Protein AF-A0A349KSB6-F1 (afdb_monomer)

Radius of gyration: 13.37 Å; Cα contacts (8 Å, |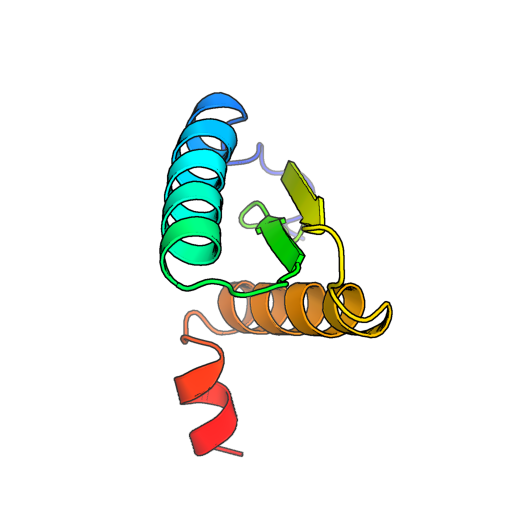Δi|>4): 95; chains: 1; bounding box: 38×24×32 Å

Foldseek 3Di:
DPLPDDFPCDLVNVVVVVVVVVVVCVVVVHQAKAFDAGLNLHTSDIDGHPPHDPCRVVVNSVQVVCCSVPVDRSVVVVVVD

Structure (mmCIF, N/CA/C/O backbone):
data_AF-A0A349KSB6-F1
#
_entry.id   AF-A0A349KSB6-F1
#
loop_
_atom_site.group_PDB
_atom_site.id
_atom_site.type_symbol
_atom_site.label_atom_id
_atom_site.label_alt_id
_atom_site.label_comp_id
_atom_site.label_asym_id
_atom_site.label_entity_id
_atom_site.label_seq_id
_atom_site.pdbx_PDB_ins_code
_atom_site.Cartn_x
_atom_site.Cartn_y
_atom_site.Cartn_z
_atom_site.occupancy
_atom_site.B_iso_or_equiv
_atom_site.auth_seq_id
_atom_site.auth_co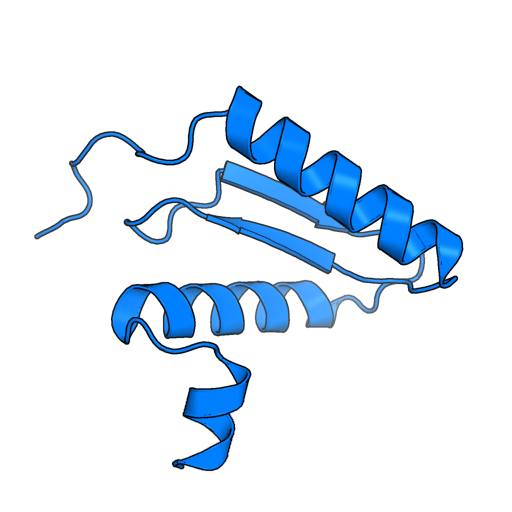mp_id
_atom_site.auth_asym_id
_atom_site.auth_atom_id
_atom_site.pdbx_PDB_model_num
ATOM 1 N N . MET A 1 1 ? 20.367 -4.204 -9.444 1.00 44.91 1 MET A N 1
ATOM 2 C CA . MET A 1 1 ? 21.080 -3.729 -8.242 1.00 44.91 1 MET A CA 1
ATOM 3 C C . MET A 1 1 ? 20.489 -2.372 -7.883 1.00 44.91 1 MET A C 1
ATOM 5 O O . MET A 1 1 ? 20.919 -1.390 -8.457 1.00 44.91 1 MET A O 1
ATOM 9 N N . ALA A 1 2 ? 19.433 -2.344 -7.065 1.00 56.53 2 ALA A N 1
ATOM 10 C CA . ALA A 1 2 ? 18.764 -1.110 -6.611 1.00 56.53 2 ALA A CA 1
ATOM 11 C C . ALA A 1 2 ? 18.434 -1.140 -5.101 1.00 56.53 2 ALA A C 1
ATOM 13 O O . ALA A 1 2 ? 18.129 -0.122 -4.507 1.00 56.53 2 ALA A O 1
ATOM 14 N N . GLN A 1 3 ? 18.584 -2.294 -4.434 1.00 55.81 3 GLN A N 1
ATOM 15 C CA . GLN A 1 3 ? 18.152 -2.524 -3.044 1.00 55.81 3 GLN A CA 1
ATOM 16 C C . GLN A 1 3 ? 18.972 -1.783 -1.962 1.00 55.81 3 GLN A C 1
ATOM 18 O O . GLN A 1 3 ? 18.752 -2.025 -0.782 1.00 55.81 3 GLN A O 1
ATOM 23 N N . ASN A 1 4 ? 19.905 -0.902 -2.342 1.00 65.44 4 ASN A N 1
ATOM 24 C CA . ASN A 1 4 ? 20.800 -0.192 -1.416 1.00 65.44 4 ASN A CA 1
ATOM 25 C C . ASN A 1 4 ? 20.665 1.338 -1.478 1.00 65.44 4 ASN A C 1
ATOM 27 O O . ASN A 1 4 ? 21.446 2.037 -0.834 1.00 65.44 4 ASN A O 1
ATOM 31 N N . GLU A 1 5 ? 19.727 1.870 -2.261 1.00 83.88 5 GLU A N 1
ATOM 32 C CA . GLU A 1 5 ? 19.426 3.301 -2.224 1.00 83.88 5 GLU A CA 1
ATOM 33 C C . GLU A 1 5 ? 18.554 3.616 -1.008 1.00 83.88 5 GLU A C 1
ATOM 35 O O . GLU A 1 5 ? 17.684 2.827 -0.634 1.00 83.88 5 GLU A O 1
ATOM 40 N N . GLU A 1 6 ? 18.787 4.767 -0.383 1.00 92.56 6 GLU A N 1
ATOM 41 C CA . GLU A 1 6 ? 17.942 5.231 0.715 1.00 92.56 6 GLU A CA 1
ATOM 42 C C . GLU A 1 6 ? 16.493 5.394 0.234 1.00 92.56 6 GLU A C 1
ATOM 44 O O . GLU A 1 6 ? 16.236 5.787 -0.907 1.00 92.56 6 GLU A O 1
ATOM 49 N N . SER A 1 7 ? 15.532 5.065 1.097 1.00 95.56 7 SER A N 1
ATOM 50 C CA . SER A 1 7 ? 14.116 5.223 0.775 1.00 95.56 7 SER A CA 1
ATOM 51 C C . SER A 1 7 ? 13.802 6.685 0.451 1.00 95.56 7 SER A C 1
ATOM 53 O O . SER A 1 7 ? 14.006 7.573 1.278 1.00 95.56 7 SER A O 1
ATOM 55 N N . LEU A 1 8 ? 13.218 6.928 -0.723 1.00 95.56 8 LEU A N 1
ATOM 56 C CA . LEU A 1 8 ? 12.621 8.223 -1.063 1.00 95.56 8 LEU A CA 1
ATOM 57 C C . LEU A 1 8 ? 11.278 8.431 -0.344 1.00 95.56 8 LEU A C 1
ATOM 59 O O . LEU A 1 8 ? 10.777 9.551 -0.252 1.00 95.56 8 LEU A O 1
ATOM 63 N N . MET A 1 9 ? 10.689 7.351 0.171 1.00 97.19 9 MET A N 1
ATOM 64 C CA . MET A 1 9 ? 9.473 7.369 0.972 1.00 97.19 9 MET A CA 1
ATOM 65 C C . MET A 1 9 ? 9.842 7.479 2.454 1.00 97.19 9 MET A C 1
ATOM 67 O O . MET A 1 9 ? 10.099 6.478 3.129 1.00 97.19 9 MET A O 1
ATOM 71 N N . THR A 1 10 ? 9.892 8.708 2.966 1.00 97.19 10 THR A N 1
ATOM 72 C CA . THR A 1 10 ? 10.162 8.949 4.389 1.00 97.19 10 THR A CA 1
ATOM 73 C C . THR A 1 10 ? 9.008 8.458 5.262 1.00 97.19 10 THR A C 1
ATOM 75 O O . THR A 1 10 ? 7.864 8.336 4.815 1.00 97.19 10 THR A O 1
ATOM 78 N N . TYR A 1 11 ? 9.293 8.212 6.542 1.00 96.31 11 TYR A N 1
ATOM 79 C CA . TYR A 1 11 ? 8.267 7.795 7.496 1.00 96.31 11 TYR A CA 1
ATOM 80 C C . TYR A 1 11 ? 7.148 8.839 7.649 1.00 96.31 11 TYR A C 1
ATOM 82 O O . TYR A 1 11 ? 5.972 8.477 7.692 1.00 96.31 11 TYR A O 1
ATOM 90 N N . ASP A 1 12 ? 7.486 10.130 7.665 1.00 98.25 12 ASP A N 1
ATOM 91 C CA . ASP A 1 12 ? 6.501 11.214 7.780 1.00 98.25 12 ASP A CA 1
ATOM 92 C C . ASP A 1 12 ? 5.594 11.290 6.546 1.00 98.25 12 ASP A C 1
ATOM 94 O O . ASP A 1 12 ? 4.375 11.435 6.675 1.00 98.25 12 ASP A O 1
ATOM 98 N N . LEU A 1 13 ? 6.162 11.118 5.344 1.00 98.19 13 LEU A N 1
ATOM 99 C CA . LEU A 1 13 ? 5.384 11.084 4.107 1.00 98.19 13 LEU A CA 1
ATOM 100 C C . LEU A 1 13 ? 4.455 9.864 4.074 1.00 98.19 13 LEU A C 1
ATOM 102 O O . LEU A 1 13 ? 3.272 9.997 3.757 1.00 98.19 13 LEU A O 1
ATOM 106 N 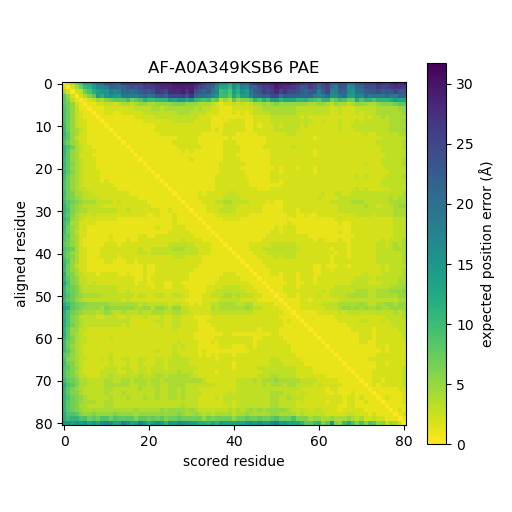N . ALA A 1 14 ? 4.965 8.692 4.461 1.00 98.44 14 ALA A N 1
ATOM 107 C CA . ALA A 1 14 ? 4.160 7.482 4.571 1.00 98.44 14 ALA A CA 1
ATOM 108 C C . ALA A 1 14 ? 3.037 7.638 5.608 1.00 98.44 14 ALA A C 1
ATOM 110 O O . ALA A 1 14 ? 1.912 7.218 5.353 1.00 98.44 14 ALA A O 1
ATOM 111 N N . THR A 1 15 ? 3.306 8.289 6.742 1.00 98.69 15 THR A N 1
ATOM 112 C CA . THR A 1 15 ? 2.298 8.568 7.776 1.00 98.69 15 THR A CA 1
ATOM 113 C C . THR A 1 15 ? 1.183 9.451 7.224 1.00 98.69 15 THR A C 1
ATOM 115 O O . THR A 1 15 ? 0.014 9.088 7.319 1.00 98.69 15 THR A O 1
ATOM 118 N N . SER A 1 16 ? 1.535 10.558 6.563 1.00 98.62 16 SER A N 1
ATOM 119 C CA . SER A 1 16 ? 0.554 11.470 5.967 1.00 98.62 16 SER A CA 1
ATOM 120 C C . SER A 1 16 ? -0.319 10.778 4.912 1.00 98.62 16 SER A C 1
ATOM 122 O O . SER A 1 16 ? -1.544 10.908 4.937 1.00 98.62 16 SER A O 1
ATOM 124 N N . ALA A 1 17 ? 0.290 9.994 4.017 1.00 98.38 17 ALA A N 1
ATOM 125 C CA . ALA A 1 17 ? -0.442 9.240 3.003 1.00 98.38 17 ALA A CA 1
ATOM 126 C C . ALA A 1 17 ? -1.334 8.147 3.616 1.00 98.38 17 ALA A C 1
ATOM 128 O O . ALA A 1 17 ? -2.465 7.948 3.167 1.00 98.38 17 ALA A O 1
ATOM 129 N N . MET A 1 18 ? -0.848 7.458 4.651 1.00 98.62 18 MET A N 1
ATOM 130 C CA . MET A 1 18 ? -1.608 6.429 5.355 1.00 98.62 18 MET A CA 1
ATOM 131 C C . MET A 1 18 ? -2.830 7.019 6.054 1.00 98.62 18 MET A C 1
ATOM 133 O O . MET A 1 18 ? -3.927 6.484 5.910 1.00 98.62 18 MET A O 1
ATOM 137 N N . ASP A 1 19 ? -2.656 8.124 6.777 1.00 98.62 19 ASP A N 1
ATOM 138 C CA . ASP A 1 19 ? -3.742 8.774 7.506 1.00 98.62 19 ASP A CA 1
ATOM 139 C C . ASP A 1 19 ? -4.834 9.265 6.549 1.00 98.62 19 ASP A C 1
ATOM 141 O O . ASP A 1 19 ? -6.017 9.035 6.802 1.00 98.62 19 ASP A O 1
ATOM 145 N N . ALA A 1 20 ? -4.457 9.850 5.407 1.00 98.69 20 ALA A N 1
ATOM 146 C CA . ALA A 1 20 ? -5.411 10.258 4.378 1.00 98.69 20 ALA A CA 1
ATOM 147 C C . ALA A 1 20 ? -6.172 9.061 3.774 1.00 98.69 20 ALA A C 1
ATOM 149 O O . ALA A 1 20 ? -7.397 9.104 3.633 1.00 98.69 20 ALA A O 1
ATOM 150 N N . ALA A 1 21 ? -5.463 7.978 3.435 1.00 98.56 21 ALA A N 1
ATOM 151 C CA . ALA A 1 21 ? -6.070 6.786 2.849 1.00 98.56 21 ALA A CA 1
ATOM 152 C C . ALA A 1 21 ? -6.997 6.059 3.836 1.00 98.56 21 ALA A C 1
ATOM 154 O O . ALA A 1 21 ? -8.077 5.606 3.454 1.00 98.56 21 ALA A O 1
ATOM 155 N N . GLU A 1 22 ? -6.601 5.962 5.105 1.00 98.44 22 GLU A N 1
ATOM 156 C CA . GLU A 1 22 ? -7.417 5.350 6.148 1.00 98.44 22 GLU A CA 1
ATOM 157 C C . GLU A 1 22 ? -8.647 6.197 6.478 1.00 98.44 22 GLU A C 1
ATOM 159 O O . GLU A 1 22 ? -9.740 5.639 6.578 1.00 98.44 22 GLU A O 1
ATOM 164 N N . ALA A 1 23 ? -8.500 7.519 6.614 1.00 98.56 23 ALA A N 1
ATOM 165 C CA . ALA A 1 23 ? -9.624 8.417 6.870 1.00 98.56 23 ALA A CA 1
ATOM 166 C C . ALA A 1 23 ? -10.694 8.267 5.783 1.00 98.56 23 ALA A C 1
ATOM 168 O O . ALA A 1 23 ? -11.853 7.986 6.091 1.00 98.56 23 ALA A O 1
ATOM 169 N N . TYR A 1 24 ? -10.285 8.321 4.513 1.00 98.62 24 TYR A N 1
ATOM 170 C CA . TYR A 1 24 ? -11.201 8.126 3.396 1.00 98.62 24 TYR A CA 1
ATOM 171 C C . TYR A 1 24 ? -11.83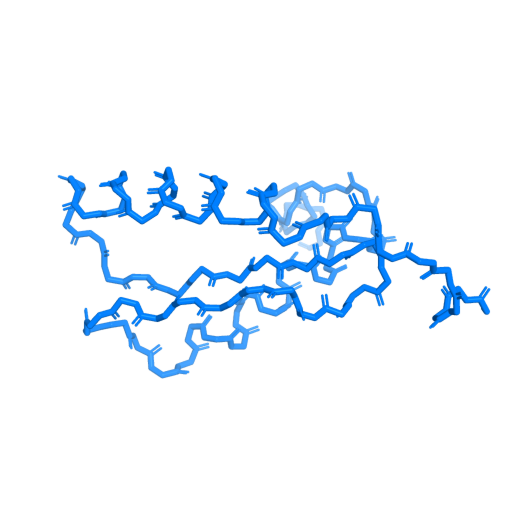0 6.726 3.398 1.00 98.62 24 TYR A C 1
ATOM 173 O O . TYR A 1 24 ? -13.043 6.590 3.260 1.00 98.62 24 TYR A O 1
ATOM 181 N N . ALA A 1 25 ? -11.042 5.666 3.613 1.00 98.44 25 ALA A N 1
ATOM 182 C CA . ALA A 1 25 ? -11.579 4.308 3.689 1.00 98.44 25 ALA A CA 1
ATOM 183 C C . ALA A 1 25 ? -12.637 4.167 4.796 1.00 98.44 25 ALA A C 1
ATOM 185 O O . ALA A 1 25 ? -13.670 3.533 4.578 1.00 98.44 25 ALA A O 1
ATOM 186 N N . ARG A 1 26 ? -12.420 4.794 5.957 1.00 97.62 26 ARG A N 1
ATOM 187 C CA . ARG A 1 26 ? -13.381 4.804 7.068 1.00 97.62 26 ARG A CA 1
ATOM 188 C C . ARG A 1 26 ? -14.646 5.587 6.730 1.00 97.62 26 ARG A C 1
ATOM 190 O O . ARG A 1 26 ? -15.731 5.084 7.004 1.00 97.62 26 ARG A O 1
ATOM 197 N N . GLU A 1 27 ? -14.528 6.751 6.094 1.00 98.50 27 GLU A N 1
ATOM 198 C CA . GLU A 1 27 ? -15.678 7.528 5.605 1.00 98.50 27 GLU A CA 1
ATOM 199 C C . GLU A 1 27 ? -16.539 6.729 4.619 1.00 98.50 27 GLU A C 1
ATOM 201 O O . GLU A 1 27 ? -17.764 6.815 4.655 1.00 98.50 27 GLU A O 1
ATOM 206 N N . GLN A 1 28 ? -15.909 5.910 3.770 1.00 98.44 28 GLN A N 1
ATOM 207 C CA . GLN A 1 28 ? -16.610 5.043 2.819 1.00 98.44 28 GLN A CA 1
ATOM 208 C C . GLN A 1 28 ? -17.093 3.711 3.426 1.00 98.44 28 GLN A C 1
ATOM 210 O O . GLN A 1 28 ? -17.753 2.926 2.743 1.00 98.44 28 GLN A O 1
ATOM 215 N N . GLY A 1 29 ? -16.758 3.417 4.687 1.00 97.88 29 GLY A N 1
ATOM 216 C CA . GLY A 1 29 ? -17.061 2.132 5.325 1.00 97.88 29 GLY A CA 1
ATOM 217 C C . GLY A 1 29 ? -16.317 0.940 4.705 1.00 97.88 29 GLY A C 1
ATOM 218 O O . GLY A 1 29 ? -16.828 -0.180 4.701 1.00 97.88 29 GLY A O 1
ATOM 219 N N . TRP A 1 30 ? -15.133 1.164 4.133 1.00 98.19 30 TRP A N 1
ATOM 220 C CA . TRP A 1 30 ? -14.328 0.134 3.482 1.00 98.19 30 TRP A CA 1
ATOM 221 C C . TRP A 1 30 ? -13.342 -0.525 4.444 1.00 98.19 30 TRP A C 1
ATOM 223 O O . TRP A 1 30 ? -12.464 0.116 5.019 1.00 98.19 30 TRP A O 1
ATOM 233 N N . ASN A 1 31 ? -13.404 -1.853 4.513 1.00 97.62 31 ASN A N 1
ATOM 234 C CA . ASN A 1 31 ? -12.460 -2.651 5.286 1.00 97.62 31 ASN A CA 1
ATOM 235 C C . ASN A 1 31 ? -11.304 -3.102 4.383 1.00 97.62 31 ASN A C 1
ATOM 237 O O . ASN A 1 31 ? -11.373 -4.148 3.730 1.00 97.62 31 ASN A O 1
ATOM 241 N N . VAL A 1 32 ? -10.247 -2.292 4.312 1.00 97.94 32 VAL A N 1
ATOM 242 C CA . VAL A 1 32 ? -9.118 -2.492 3.387 1.00 97.94 32 VAL A CA 1
ATOM 243 C C . VAL A 1 32 ? -7.786 -2.708 4.102 1.00 97.94 32 VAL A C 1
ATOM 245 O O . VAL A 1 32 ? -7.603 -2.347 5.263 1.00 97.94 32 VAL A O 1
ATOM 248 N N . THR A 1 33 ? -6.833 -3.292 3.373 1.00 98.50 33 THR A N 1
ATOM 249 C CA . THR A 1 33 ? -5.408 -3.241 3.720 1.00 98.50 33 THR A CA 1
ATOM 250 C C . THR A 1 33 ? -4.738 -2.168 2.872 1.00 98.50 33 THR A C 1
ATOM 252 O O . THR A 1 33 ? -4.886 -2.177 1.649 1.00 98.50 33 THR A O 1
ATOM 255 N N . ILE A 1 34 ? -3.990 -1.278 3.513 1.00 98.44 34 ILE A N 1
ATOM 256 C CA . ILE A 1 34 ? -3.212 -0.212 2.887 1.00 98.44 34 ILE A CA 1
ATOM 257 C C . ILE A 1 34 ? -1.737 -0.518 3.147 1.00 98.44 34 ILE A C 1
ATOM 259 O O . ILE A 1 34 ? -1.332 -0.724 4.292 1.00 98.44 34 ILE A O 1
ATOM 263 N N . LEU A 1 35 ? -0.944 -0.567 2.080 1.00 98.44 35 LEU A N 1
ATOM 264 C CA . LEU A 1 35 ? 0.498 -0.791 2.116 1.00 98.44 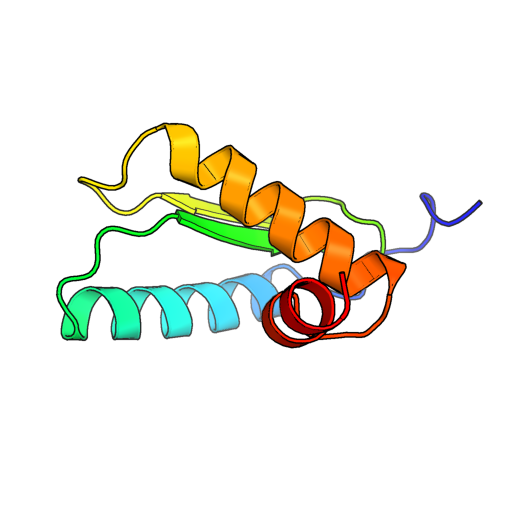35 LEU A CA 1
ATOM 265 C C . LEU A 1 35 ? 1.180 0.364 1.387 1.00 98.44 35 LEU A C 1
ATOM 267 O O . LEU A 1 35 ? 0.813 0.674 0.255 1.00 98.44 35 LEU A O 1
ATOM 271 N N . ILE A 1 36 ? 2.178 0.957 2.031 1.00 98.31 36 ILE A N 1
ATOM 272 C CA . ILE A 1 36 ? 3.067 1.961 1.455 1.00 98.31 36 ILE A CA 1
ATOM 273 C C . ILE A 1 36 ? 4.456 1.344 1.377 1.00 98.31 36 ILE A C 1
ATOM 275 O O . ILE A 1 36 ? 4.972 0.836 2.376 1.00 98.31 36 ILE A O 1
ATOM 279 N N . THR A 1 37 ? 5.048 1.392 0.190 1.00 97.75 37 THR A N 1
ATOM 280 C CA . THR A 1 37 ? 6.410 0.933 -0.076 1.00 97.75 37 THR A CA 1
ATOM 281 C C . THR A 1 37 ? 7.284 2.094 -0.522 1.00 97.75 37 THR A C 1
ATOM 283 O O . THR A 1 37 ? 6.782 3.106 -1.013 1.00 97.75 37 THR A O 1
ATOM 286 N N . ASP A 1 38 ? 8.591 1.929 -0.379 1.00 96.88 38 ASP A N 1
ATOM 287 C CA . ASP A 1 38 ? 9.565 2.769 -1.064 1.00 96.88 38 ASP A CA 1
ATOM 288 C C . ASP A 1 38 ? 9.738 2.337 -2.533 1.00 96.88 38 ASP A C 1
ATOM 290 O O . ASP A 1 38 ? 9.096 1.393 -3.017 1.00 96.88 38 ASP A O 1
ATOM 294 N N . GLN A 1 39 ? 10.621 3.034 -3.249 1.00 94.94 39 GLN A N 1
ATOM 295 C CA . GLN A 1 39 ? 10.961 2.741 -4.643 1.00 94.94 39 GLN A CA 1
ATOM 296 C C . GLN A 1 39 ? 11.678 1.393 -4.832 1.00 94.94 39 GLN A C 1
ATOM 298 O O . GLN A 1 39 ? 11.737 0.877 -5.943 1.00 94.94 39 GLN A O 1
ATOM 303 N N . ASN A 1 40 ? 12.206 0.811 -3.755 1.00 93.75 40 ASN A N 1
ATOM 304 C CA . ASN A 1 40 ? 12.952 -0.445 -3.753 1.00 93.75 40 ASN A CA 1
ATOM 305 C C . ASN A 1 40 ? 12.073 -1.652 -3.391 1.00 93.75 40 ASN A C 1
ATOM 307 O O . ASN A 1 40 ? 12.597 -2.748 -3.190 1.00 93.75 40 ASN A O 1
ATOM 311 N N . ASN A 1 41 ? 10.747 -1.470 -3.327 1.00 94.56 41 ASN A N 1
ATOM 312 C CA . ASN A 1 41 ? 9.763 -2.461 -2.880 1.00 94.56 41 ASN A CA 1
ATOM 313 C C . ASN A 1 41 ? 9.831 -2.804 -1.378 1.00 94.56 41 ASN A C 1
ATOM 315 O O . ASN A 1 41 ? 9.199 -3.775 -0.950 1.00 94.56 41 ASN A O 1
ATOM 319 N N . ASN A 1 42 ? 10.535 -2.020 -0.557 1.00 95.19 42 ASN A N 1
ATOM 320 C CA . ASN A 1 42 ? 10.543 -2.223 0.888 1.00 95.19 42 ASN A CA 1
ATOM 321 C C . ASN A 1 42 ? 9.261 -1.644 1.505 1.00 95.19 42 ASN A C 1
ATOM 323 O O . ASN A 1 42 ? 8.926 -0.484 1.248 1.00 95.19 42 ASN A O 1
ATOM 327 N N . PRO A 1 43 ? 8.533 -2.400 2.346 1.00 96.56 43 PRO A N 1
ATOM 328 C CA . PRO A 1 43 ? 7.427 -1.853 3.123 1.00 96.56 43 PRO A CA 1
ATOM 329 C C . PRO A 1 43 ? 7.901 -0.742 4.066 1.00 96.56 43 PRO A C 1
ATOM 331 O O . PRO A 1 43 ? 8.758 -0.974 4.915 1.00 96.56 43 PRO A O 1
ATOM 334 N N . VAL A 1 44 ? 7.295 0.439 3.955 1.00 97.94 44 VAL A N 1
ATOM 335 C CA . VAL A 1 44 ? 7.501 1.554 4.893 1.00 97.94 44 VAL A CA 1
ATOM 336 C C . VAL A 1 44 ? 6.385 1.582 5.931 1.00 97.94 44 VAL A C 1
ATOM 338 O O . VAL A 1 44 ? 6.642 1.772 7.117 1.00 97.94 44 VAL A O 1
ATOM 341 N N . MET A 1 45 ? 5.136 1.354 5.510 1.00 98.44 45 MET A N 1
ATOM 342 C CA . MET A 1 45 ? 3.995 1.312 6.425 1.00 98.44 45 MET A CA 1
ATOM 343 C C . MET A 1 45 ? 2.903 0.358 5.938 1.00 98.44 45 MET A C 1
ATOM 345 O O . MET A 1 45 ? 2.612 0.273 4.748 1.00 98.44 45 MET A O 1
ATOM 349 N N . LEU A 1 46 ? 2.263 -0.333 6.880 1.00 97.81 46 LEU A N 1
ATOM 350 C CA . LEU A 1 46 ? 1.140 -1.233 6.640 1.00 97.81 46 LEU A CA 1
ATOM 351 C C . LEU A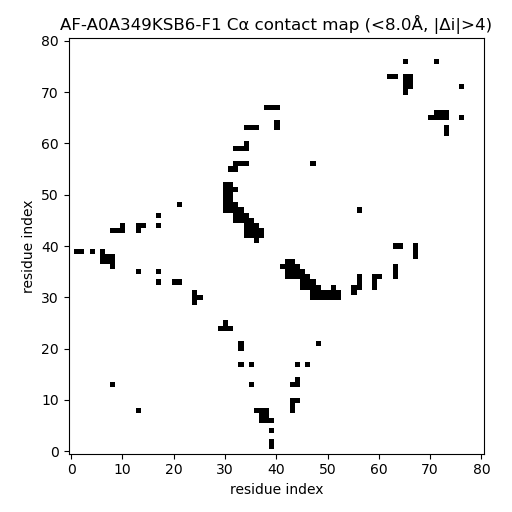 1 46 ? 0.047 -0.959 7.673 1.00 97.81 46 LEU A C 1
ATOM 353 O O . LEU A 1 46 ? 0.313 -0.998 8.873 1.00 97.81 46 LEU A O 1
ATOM 357 N N . ARG A 1 47 ? -1.193 -0.764 7.219 1.00 97.88 47 ARG A N 1
ATOM 358 C CA . ARG A 1 47 ? -2.379 -0.822 8.080 1.00 97.88 47 ARG A CA 1
ATOM 359 C C . ARG A 1 47 ? -3.410 -1.752 7.468 1.00 97.88 47 ARG A C 1
ATOM 361 O O . ARG A 1 47 ? -3.739 -1.659 6.288 1.00 97.88 47 ARG A O 1
ATOM 368 N N . ARG A 1 48 ? -3.932 -2.660 8.287 1.00 97.75 48 ARG A N 1
ATOM 369 C CA . ARG A 1 48 ? -5.067 -3.508 7.935 1.00 97.75 48 ARG A CA 1
ATOM 370 C C . ARG A 1 48 ? -6.245 -3.076 8.786 1.00 97.75 48 ARG A C 1
ATOM 372 O O . ARG A 1 48 ? -6.241 -3.336 9.984 1.00 97.75 48 ARG A O 1
ATOM 379 N N . ILE A 1 49 ? -7.216 -2.418 8.163 1.00 97.31 49 ILE A N 1
ATOM 380 C CA . ILE A 1 49 ? -8.437 -1.987 8.840 1.00 97.31 49 ILE A CA 1
ATOM 381 C C . ILE A 1 49 ? -9.214 -3.230 9.281 1.00 97.31 49 ILE A C 1
ATOM 383 O O . ILE A 1 49 ? -9.259 -4.239 8.567 1.00 97.31 49 ILE A O 1
ATOM 387 N N . ASP A 1 50 ? -9.810 -3.166 10.469 1.00 96.12 50 ASP A N 1
ATOM 388 C CA . ASP A 1 50 ? -10.609 -4.258 11.012 1.00 96.12 50 ASP A CA 1
ATOM 389 C C . ASP A 1 50 ? -11.698 -4.699 10.028 1.00 96.12 50 ASP A C 1
ATOM 391 O O . ASP A 1 50 ? -12.319 -3.900 9.331 1.00 96.12 50 ASP A O 1
ATOM 395 N N . GLY A 1 51 ? -11.898 -6.013 9.928 1.00 96.50 51 GLY A N 1
ATOM 396 C CA . GLY A 1 51 ? -12.806 -6.608 8.946 1.00 96.50 51 GLY A CA 1
ATOM 397 C C . GLY A 1 51 ? -12.214 -6.786 7.542 1.00 96.50 51 GLY A C 1
ATOM 398 O O . GLY A 1 51 ? -12.857 -7.418 6.703 1.00 96.50 51 GLY A O 1
ATOM 399 N N . ALA A 1 52 ? -10.997 -6.303 7.260 1.00 97.19 52 ALA A N 1
ATOM 400 C CA . ALA A 1 52 ? -10.339 -6.573 5.984 1.00 97.19 52 ALA A CA 1
ATOM 401 C C . ALA A 1 52 ? -9.935 -8.054 5.891 1.00 97.19 52 ALA A C 1
ATOM 403 O O . ALA A 1 52 ? -9.246 -8.601 6.762 1.00 97.19 52 ALA A O 1
ATOM 404 N N . GLY A 1 53 ? -10.334 -8.721 4.804 1.00 95.88 53 GLY A N 1
ATOM 405 C CA . GLY A 1 53 ? -10.034 -10.139 4.600 1.00 95.88 53 GLY A CA 1
ATOM 406 C C . GLY A 1 53 ? -8.527 -10.420 4.591 1.00 95.88 53 GLY A C 1
ATOM 407 O O . GLY A 1 53 ? -7.749 -9.664 4.011 1.00 95.88 53 GLY A O 1
ATOM 408 N N . GLY A 1 54 ? -8.093 -11.536 5.188 1.00 93.25 54 GLY A N 1
ATOM 409 C CA . GLY A 1 54 ? -6.663 -11.847 5.375 1.00 93.25 54 GLY A CA 1
ATOM 410 C C . GLY A 1 54 ? -5.830 -11.901 4.085 1.00 93.25 54 GLY A C 1
ATOM 411 O O . GLY A 1 54 ? -4.638 -11.623 4.110 1.00 93.25 54 GLY A O 1
ATOM 412 N N . ARG A 1 55 ? -6.460 -12.178 2.935 1.00 95.69 55 ARG A N 1
ATOM 413 C CA . ARG A 1 55 ? -5.791 -12.202 1.620 1.00 95.69 55 ARG A CA 1
ATOM 414 C C . ARG A 1 55 ? -5.447 -10.813 1.074 1.00 95.69 55 ARG A C 1
ATOM 416 O O . ARG A 1 55 ? -4.630 -10.711 0.165 1.00 95.69 55 ARG A O 1
ATOM 423 N N . THR A 1 56 ? -6.060 -9.752 1.602 1.00 96.88 56 THR A N 1
ATOM 424 C CA . THR A 1 56 ? -5.902 -8.390 1.063 1.00 96.88 56 THR A CA 1
ATOM 425 C C . THR A 1 56 ? -4.485 -7.839 1.229 1.00 96.88 56 THR A C 1
ATOM 427 O O . THR A 1 56 ? -4.082 -7.009 0.420 1.00 96.88 56 THR A O 1
ATOM 430 N N . PHE A 1 57 ? -3.699 -8.363 2.177 1.00 95.00 57 PHE A N 1
ATOM 431 C CA . PHE A 1 57 ? -2.263 -8.084 2.276 1.00 95.00 57 PHE A CA 1
ATOM 432 C C . PHE A 1 57 ? -1.516 -8.470 0.993 1.00 95.00 57 PHE A C 1
ATOM 434 O O . PHE A 1 57 ? -0.891 -7.617 0.371 1.00 95.00 57 PHE A O 1
ATOM 441 N N . ASN A 1 58 ? -1.679 -9.712 0.527 1.00 96.56 58 ASN A N 1
ATOM 442 C CA . ASN A 1 58 ? -1.015 -10.190 -0.691 1.00 96.56 58 ASN A CA 1
ATOM 443 C C . ASN A 1 58 ? -1.421 -9.367 -1.922 1.00 96.56 58 ASN A C 1
ATOM 445 O O . ASN A 1 58 ? -0.599 -9.111 -2.799 1.00 96.56 58 ASN A O 1
ATOM 449 N N . PHE A 1 59 ? -2.682 -8.925 -1.984 1.00 97.06 59 PHE A N 1
ATOM 450 C CA . PHE A 1 59 ? -3.147 -8.053 -3.063 1.00 97.06 59 PHE A CA 1
ATOM 451 C C . PHE A 1 59 ? -2.485 -6.676 -3.017 1.00 97.06 59 PHE A C 1
ATOM 453 O O . PHE A 1 59 ? -2.091 -6.167 -4.063 1.00 97.06 59 PHE A O 1
ATOM 460 N N . ALA A 1 60 ? -2.346 -6.075 -1.834 1.00 97.50 60 ALA A N 1
ATOM 461 C CA . ALA A 1 60 ? -1.674 -4.790 -1.677 1.00 97.50 60 ALA A CA 1
ATOM 462 C C . ALA A 1 60 ? -0.187 -4.887 -2.062 1.00 97.50 60 ALA A C 1
ATOM 464 O O . ALA A 1 60 ? 0.293 -4.058 -2.831 1.00 97.50 60 ALA A O 1
ATOM 465 N N . THR A 1 61 ? 0.506 -5.947 -1.629 1.00 96.81 61 THR A N 1
ATOM 466 C CA . THR A 1 61 ? 1.902 -6.220 -2.007 1.00 96.81 61 THR A CA 1
ATOM 467 C C . THR A 1 61 ? 2.070 -6.362 -3.517 1.00 96.81 61 THR A C 1
ATOM 469 O O . THR A 1 61 ? 2.920 -5.698 -4.103 1.00 96.81 61 THR A O 1
ATOM 472 N N . ALA A 1 62 ? 1.234 -7.172 -4.173 1.00 96.56 62 ALA A N 1
ATOM 473 C CA . ALA A 1 62 ? 1.313 -7.361 -5.621 1.00 96.56 62 ALA A CA 1
ATOM 474 C C . ALA A 1 62 ? 1.021 -6.066 -6.399 1.00 96.56 62 ALA A C 1
ATOM 476 O O . ALA A 1 62 ? 1.682 -5.782 -7.396 1.00 96.56 62 ALA A O 1
ATOM 477 N N . LYS A 1 63 ? 0.060 -5.254 -5.939 1.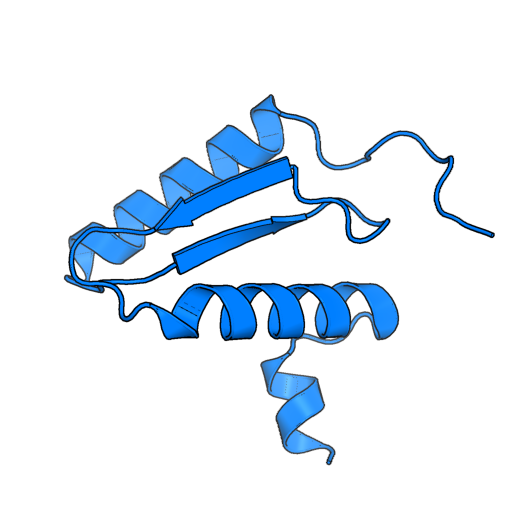00 97.25 63 LYS A N 1
ATOM 478 C CA . LYS A 1 63 ? -0.237 -3.954 -6.556 1.00 97.25 63 LYS A CA 1
ATOM 479 C C . LYS A 1 63 ? 0.938 -2.985 -6.445 1.00 97.25 63 LYS A C 1
ATOM 481 O O . LYS A 1 63 ? 1.247 -2.337 -7.439 1.00 97.25 63 LYS A O 1
ATOM 486 N N . ALA A 1 64 ? 1.571 -2.894 -5.274 1.00 97.00 64 ALA A N 1
ATOM 487 C CA . ALA A 1 64 ? 2.731 -2.030 -5.057 1.00 97.00 64 ALA A CA 1
ATOM 488 C C . ALA A 1 64 ? 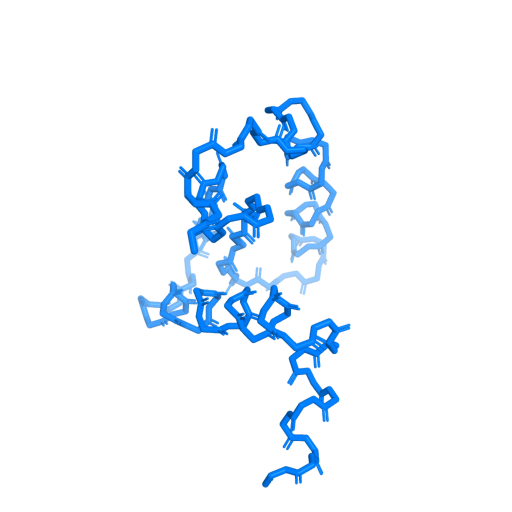3.916 -2.447 -5.940 1.00 97.00 64 ALA A C 1
ATOM 490 O O . ALA A 1 64 ? 4.489 -1.607 -6.627 1.00 97.00 64 ALA A O 1
ATOM 491 N N . LEU A 1 65 ? 4.195 -3.754 -6.016 1.00 96.19 65 LEU A N 1
ATOM 492 C CA . LEU A 1 65 ? 5.242 -4.294 -6.883 1.00 96.19 65 LEU A CA 1
ATOM 493 C C . LEU A 1 65 ? 5.019 -3.905 -8.349 1.00 96.19 65 LEU A C 1
ATOM 495 O O . LEU A 1 65 ? 5.921 -3.393 -8.994 1.00 96.19 65 LEU A O 1
ATOM 499 N N . VAL A 1 66 ? 3.805 -4.093 -8.877 1.00 96.75 66 VAL A N 1
ATOM 500 C CA . VAL A 1 66 ? 3.500 -3.726 -10.271 1.00 96.75 66 VAL A CA 1
ATOM 501 C C . VAL A 1 66 ? 3.741 -2.239 -10.526 1.00 96.75 66 VAL A C 1
ATOM 503 O O . VAL A 1 66 ? 4.291 -1.887 -11.568 1.00 96.75 66 VAL A O 1
ATOM 506 N N . VAL A 1 67 ? 3.348 -1.373 -9.589 1.00 96.69 67 VAL A N 1
ATOM 507 C CA . VAL A 1 67 ? 3.565 0.074 -9.718 1.00 96.69 67 VAL A CA 1
ATOM 508 C C . VAL A 1 67 ? 5.056 0.396 -9.775 1.00 96.69 67 VAL A C 1
ATOM 510 O O . VAL A 1 67 ? 5.483 1.099 -10.687 1.00 96.69 67 VAL A O 1
ATOM 513 N N . ASN A 1 68 ? 5.851 -0.166 -8.867 1.00 95.19 68 ASN A N 1
ATOM 514 C CA . ASN A 1 68 ? 7.289 0.084 -8.805 1.00 95.19 68 ASN A CA 1
ATOM 515 C C . ASN A 1 68 ? 8.051 -0.477 -10.017 1.00 95.19 68 ASN A C 1
ATOM 517 O O . ASN A 1 68 ? 8.916 0.199 -10.562 1.00 95.19 68 ASN A O 1
ATOM 521 N N . GLU A 1 69 ? 7.711 -1.684 -10.477 1.00 95.19 69 GLU A N 1
ATOM 522 C CA . GLU A 1 69 ? 8.425 -2.346 -11.579 1.00 95.19 69 GLU A CA 1
ATOM 523 C C . GLU A 1 69 ? 8.071 -1.770 -12.957 1.00 95.19 69 GLU A C 1
ATOM 525 O O . GLU A 1 69 ? 8.869 -1.844 -13.890 1.00 95.19 69 GLU A O 1
ATOM 530 N N . THR A 1 70 ? 6.860 -1.226 -13.123 1.00 95.00 70 THR A N 1
ATOM 531 C CA . THR A 1 70 ? 6.358 -0.817 -14.449 1.00 95.00 70 THR A CA 1
ATOM 532 C C . THR A 1 70 ? 6.139 0.683 -14.600 1.00 95.00 70 THR A C 1
ATOM 534 O O . THR A 1 70 ? 5.993 1.160 -15.726 1.00 95.00 70 THR A O 1
ATOM 537 N N . GLY A 1 71 ? 6.054 1.427 -13.494 1.00 94.31 71 GLY A N 1
ATOM 538 C CA . GLY A 1 71 ? 5.644 2.833 -13.482 1.00 94.31 71 GLY A CA 1
ATOM 539 C C . GLY A 1 71 ? 4.172 3.069 -13.853 1.00 94.31 71 GLY A C 1
ATOM 540 O O . GLY A 1 71 ? 3.732 4.215 -13.900 1.00 94.31 71 GLY A O 1
ATOM 541 N N . LEU A 1 72 ? 3.396 2.013 -14.126 1.00 95.62 72 LEU A N 1
ATOM 542 C CA . LEU A 1 72 ? 1.961 2.092 -14.400 1.00 95.62 72 LEU A CA 1
ATOM 543 C C . LEU A 1 72 ? 1.169 1.987 -13.102 1.00 95.62 72 LEU A C 1
ATOM 545 O O . LEU A 1 72 ? 1.577 1.312 -12.158 1.00 95.62 72 LEU A O 1
ATOM 549 N N . THR A 1 73 ? -0.047 2.526 -13.079 1.00 96.38 73 THR A N 1
ATOM 550 C CA . THR A 1 73 ? -0.985 2.111 -12.032 1.00 96.38 73 THR A CA 1
ATOM 551 C C . THR A 1 73 ? -1.314 0.622 -12.202 1.00 96.38 73 THR A C 1
ATOM 553 O O . THR A 1 73 ? -1.465 0.117 -13.319 1.00 96.38 73 THR A O 1
ATOM 556 N N . SER A 1 74 ? -1.504 -0.104 -11.098 1.00 94.38 74 SER A N 1
ATOM 557 C CA . SER A 1 74 ? -1.880 -1.529 -11.164 1.00 94.38 74 SER A CA 1
ATOM 558 C C . 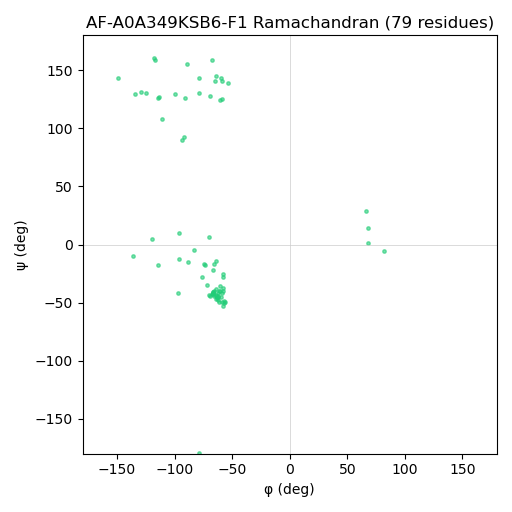SER A 1 74 ? -3.183 -1.783 -11.946 1.00 94.38 74 SER A C 1
ATOM 560 O O . SER A 1 74 ? -3.342 -2.836 -12.561 1.00 94.38 74 SER A O 1
ATOM 562 N N . GLY A 1 75 ? -4.097 -0.806 -11.983 1.00 94.88 75 GLY A N 1
ATOM 563 C CA . GLY A 1 75 ? -5.311 -0.866 -12.798 1.00 94.88 75 GLY A CA 1
ATOM 564 C C . GLY A 1 75 ? -5.055 -0.720 -14.301 1.00 94.88 75 GLY A C 1
ATOM 565 O O . GLY A 1 75 ? -5.743 -1.354 -15.095 1.00 94.88 75 GLY A O 1
ATOM 566 N N . GLU A 1 76 ? -4.077 0.090 -14.715 1.00 97.06 76 GLU A N 1
ATOM 567 C CA . GLU A 1 76 ? -3.653 0.167 -16.119 1.00 97.06 76 GLU A CA 1
ATOM 568 C C . GLU A 1 76 ? -2.934 -1.100 -16.555 1.00 97.06 76 GLU A C 1
ATOM 570 O O . GLU A 1 76 ? -3.232 -1.610 -17.633 1.00 97.06 76 GLU A O 1
ATOM 575 N N . TYR A 1 77 ? -2.034 -1.620 -15.717 1.00 95.75 77 TYR A N 1
ATOM 576 C CA . TYR A 1 77 ? -1.345 -2.878 -15.986 1.00 95.75 77 TYR A CA 1
ATOM 577 C C . TYR A 1 77 ? -2.347 -4.019 -16.199 1.00 95.75 77 TYR A C 1
ATOM 579 O O . TYR A 1 77 ? -2.317 -4.671 -17.238 1.00 95.75 77 TYR A O 1
ATOM 587 N N . GLY A 1 78 ? -3.309 -4.185 -15.283 1.00 93.19 78 GLY A N 1
ATOM 588 C CA . GLY A 1 78 ? -4.328 -5.235 -15.375 1.00 93.19 78 GLY A CA 1
ATOM 589 C C . GLY A 1 78 ? -5.281 -5.124 -16.572 1.00 93.19 78 GLY A C 1
ATOM 590 O O . GLY A 1 78 ? -5.973 -6.087 -16.867 1.00 93.19 78 GLY A O 1
ATOM 591 N N . ARG A 1 79 ? -5.339 -3.979 -17.269 1.00 96.25 79 ARG A N 1
ATOM 592 C CA . ARG A 1 79 ? -6.104 -3.834 -18.524 1.00 96.25 79 ARG A CA 1
ATOM 593 C C . ARG A 1 79 ? -5.307 -4.208 -19.775 1.00 96.25 79 ARG A C 1
ATOM 595 O O . ARG A 1 79 ? -5.900 -4.309 -20.844 1.00 96.25 79 ARG A O 1
ATOM 602 N N . ARG A 1 80 ? -3.979 -4.322 -19.677 1.00 92.81 80 ARG A N 1
ATOM 603 C CA . ARG A 1 80 ? -3.086 -4.597 -20.817 1.00 92.81 80 ARG A CA 1
ATOM 604 C C . ARG A 1 80 ? -2.741 -6.078 -20.974 1.00 92.81 80 ARG A C 1
ATOM 606 O O . ARG A 1 80 ? -2.162 -6.430 -21.999 1.00 92.81 80 ARG A O 1
ATOM 613 N N . VAL A 1 81 ? -3.049 -6.899 -19.972 1.00 84.44 81 VAL A N 1
ATOM 614 C CA . VAL A 1 81 ? -2.720 -8.332 -19.908 1.00 84.44 81 VAL A CA 1
ATOM 615 C C . VAL A 1 81 ? -3.967 -9.197 -19.852 1.00 84.44 81 VAL A C 1
ATOM 617 O O . VAL A 1 81 ? -5.011 -8.691 -19.385 1.00 84.44 81 VAL A O 1
#

Mean predicted aligned error: 3.5 Å

pLDDT: mean 94.47, std 9.33, range [44.91, 98.69]

Nearest PDB structures (foldseek):
  6bws-assembly1_B-2  TM=9.576E-01  e=2.402E-02  Methylorubrum extorquens
  4nkp-assembly1_B  TM=9.152E-01  e=3.612E-02  Desulfovibrio piger ATCC 29098
  2a2l-assembly1_A  TM=7.991E-01  e=3.900E-01  Klebsiella pneumoniae
  8fw5-assembly1_D  TM=5.011E-01  e=7.762E+00  Escherichia coli

Secondary structure (DSSP, 8-state):
--TTSPPSS-HHHHHHHHHHHHHHHHHTT---EEEEE-TTS-EEEEEE-TT--TTHHHHHHHHHHHHHHHSS-HHHHHHH-

Sequence (81 aa):
MAQNEESLMTYDLATSAMDAAEAYAREQGWNVTILITDQNNNPVMLRRIDGAGGRTFNFATAKALVVNETGLTSGEYGRRV

Solvent-accessible surface area (backbone atoms only — not comparable to full-atom values): 4831 Å² total; per-residue (Å²): 143,64,85,80,64,80,65,83,54,44,71,68,58,47,48,55,54,48,52,53,53,49,52,51,30,57,77,71,69,51,48,44,47,50,66,41,56,28,81,68,70,46,80,73,46,76,48,69,41,78,85,31,59,85,66,38,54,62,52,36,53,53,38,52,45,44,26,62,76,66,76,39,56,48,70,60,51,63,71,75,106